Protein AF-A0A2E5L3U1-F1 (afdb_monomer)

Mean predicted aligned error: 12.24 Å

Foldseek 3Di:
DPPVVVVVLVVVLVVVLVVVVVCVVVVLVVVCPPPNPPVVVVCCLQQPPVLVVLLVVLLSLLVSLLVQLLVCLQPPVSNVVSLVSSLVSLVVLQVSLQVLLVVLQVVLVVLVVPDDDDPVCVVVNVVSSCSSNSNNVVSNVPRVVSSVVSNVVSVVSVVVSVVVNVVVVVVVVVVVD

Radius of gyration: 23.08 Å; Cα contacts (8 Å, |Δi|>4): 118; chains: 1; bounding box: 56×27×77 Å

Sequence (177 aa):
MHITSYIQTGSRTVTCLLGLLVIAIAGTAASLGFHFNKTVNLIFMTFGPAFIFLFITLVFVSLYCWQKQNELWHDKTARHPWTEAAMQCADGISTLALTFTLLGISLGIGTLADKVLTPDTVQIIVKDLTKHFSLAFLTTVVGLPTSAMLRSMVRVTEAKCVARAPRALLTNEREKK

Secondary structure (DSSP, 8-state):
--SHHHHHHHHHHHHHHHHHHHHHHHHHHHHTTTTHHHHHHHHHHHH-HHHHHHHHHHHHHHHHHHHHHHHTTT-HHHHHHHHHHHHHHHHHHHHHHHHHHHHHHHHHHHHHHTS---TTTHHHHHHHHHHHHHHHHHHHHHHHHHHHHHHHHHHHHHHHHHHHHHHHHHHHHHHT-

pLDDT: mean 76.16, std 14.39, range [44.22, 96.19]

Structure (mmCIF, N/CA/C/O backbone):
data_AF-A0A2E5L3U1-F1
#
_entry.id   AF-A0A2E5L3U1-F1
#
loop_
_atom_site.group_PDB
_atom_site.id
_atom_site.type_symbol
_atom_site.label_atom_id
_atom_site.label_alt_id
_atom_site.label_comp_id
_atom_site.label_asym_id
_atom_site.label_entity_id
_atom_site.label_seq_id
_atom_site.pdbx_PDB_ins_code
_atom_site.Cartn_x
_atom_site.Cartn_y
_atom_site.Cartn_z
_atom_site.occupancy
_atom_site.B_iso_or_equiv
_atom_site.auth_seq_id
_atom_site.auth_comp_id
_atom_site.auth_asym_id
_atom_site.auth_atom_id
_atom_site.pdbx_PDB_model_num
ATOM 1 N N . MET A 1 1 ? 11.267 3.061 -40.570 1.00 44.22 1 MET A N 1
ATOM 2 C CA . MET A 1 1 ? 10.212 2.173 -40.026 1.00 44.22 1 MET A CA 1
ATOM 3 C C . MET A 1 1 ? 10.296 2.120 -38.486 1.00 44.22 1 MET A C 1
ATOM 5 O O . MET A 1 1 ? 10.406 1.050 -37.916 1.00 44.22 1 MET A O 1
ATOM 9 N N . HIS A 1 2 ? 10.300 3.276 -37.799 1.00 44.94 2 HIS A N 1
ATOM 10 C CA . HIS A 1 2 ? 10.584 3.385 -36.346 1.00 44.94 2 HIS A CA 1
ATOM 11 C C . HIS A 1 2 ? 9.437 4.010 -35.519 1.00 44.94 2 HIS A C 1
ATOM 13 O O . HIS A 1 2 ? 9.536 4.098 -34.302 1.00 44.94 2 HIS A O 1
ATOM 19 N N . ILE A 1 3 ? 8.345 4.443 -36.165 1.00 48.31 3 ILE A N 1
ATOM 20 C CA . ILE A 1 3 ? 7.246 5.192 -35.518 1.00 48.31 3 ILE A CA 1
ATOM 21 C C . ILE A 1 3 ? 6.087 4.260 -35.112 1.00 48.31 3 ILE A C 1
ATOM 23 O O . ILE A 1 3 ? 5.398 4.504 -34.124 1.00 48.31 3 ILE A O 1
ATOM 27 N N . THR A 1 4 ? 5.908 3.134 -35.809 1.00 47.16 4 THR A N 1
ATOM 28 C CA . THR A 1 4 ? 4.825 2.173 -35.539 1.00 47.16 4 THR A CA 1
ATOM 29 C C . THR A 1 4 ? 5.058 1.328 -34.281 1.00 47.16 4 THR A C 1
ATOM 31 O O . THR A 1 4 ? 4.088 0.944 -33.632 1.00 47.16 4 THR A O 1
ATOM 34 N N . SER A 1 5 ? 6.309 1.105 -33.856 1.00 50.25 5 SER A N 1
ATOM 35 C CA . SER A 1 5 ? 6.610 0.350 -32.626 1.00 50.25 5 SER A CA 1
ATOM 36 C C . SER A 1 5 ? 6.330 1.138 -31.337 1.00 50.25 5 SER A C 1
ATOM 38 O O . SER A 1 5 ? 5.930 0.538 -30.338 1.00 50.25 5 SER A O 1
ATOM 40 N N . TYR A 1 6 ? 6.458 2.471 -31.350 1.00 46.53 6 TYR A N 1
ATOM 41 C CA . TYR A 1 6 ? 6.128 3.323 -30.196 1.00 46.53 6 TYR A CA 1
ATOM 42 C C . TYR A 1 6 ? 4.617 3.357 -29.917 1.00 46.53 6 TYR A C 1
ATOM 44 O O . TYR A 1 6 ? 4.191 3.253 -28.767 1.00 46.53 6 TYR A O 1
ATOM 52 N N . ILE A 1 7 ? 3.796 3.414 -30.972 1.00 48.56 7 ILE A N 1
ATOM 53 C CA . ILE A 1 7 ? 2.325 3.412 -30.868 1.00 48.56 7 ILE A CA 1
ATOM 54 C C . ILE A 1 7 ? 1.807 2.037 -30.408 1.00 48.56 7 ILE A C 1
ATOM 56 O O . ILE A 1 7 ? 0.893 1.948 -29.585 1.00 48.56 7 ILE A O 1
ATOM 60 N N . GLN A 1 8 ? 2.434 0.953 -30.869 1.00 49.88 8 GLN A N 1
ATOM 61 C CA . GLN A 1 8 ? 2.046 -0.414 -30.510 1.00 49.88 8 GLN A CA 1
ATOM 62 C C . GLN A 1 8 ? 2.450 -0.799 -29.073 1.00 49.88 8 GLN A C 1
ATOM 64 O O . GLN A 1 8 ? 1.800 -1.638 -28.447 1.00 49.88 8 GLN A O 1
ATOM 69 N N . THR A 1 9 ? 3.483 -0.153 -28.524 1.00 52.06 9 THR A N 1
ATOM 70 C CA . THR A 1 9 ? 3.929 -0.348 -27.136 1.00 52.06 9 THR A CA 1
ATOM 71 C C . THR A 1 9 ? 3.036 0.421 -26.155 1.00 52.06 9 THR A C 1
ATOM 73 O O . THR A 1 9 ? 2.522 -0.176 -25.212 1.00 52.06 9 THR A O 1
ATOM 76 N N . GLY A 1 10 ? 2.700 1.685 -26.451 1.00 48.03 10 GLY A N 1
ATOM 77 C CA . GLY A 1 10 ? 1.765 2.466 -25.628 1.00 48.03 10 GLY A CA 1
ATOM 78 C C . GLY A 1 10 ? 0.361 1.849 -25.537 1.00 48.03 10 GLY A C 1
ATOM 79 O O . GLY A 1 10 ? -0.246 1.837 -24.467 1.00 48.03 10 GLY A O 1
ATOM 80 N N . SER A 1 11 ? -0.130 1.246 -26.628 1.00 51.41 11 SER A N 1
ATOM 81 C CA . SER A 1 11 ? -1.404 0.512 -26.644 1.00 51.41 11 SER A CA 1
ATOM 82 C C . SER A 1 11 ? -1.399 -0.716 -25.718 1.00 51.41 11 SER A C 1
ATOM 84 O O . SER A 1 11 ? -2.390 -0.977 -25.032 1.00 51.41 11 SER A O 1
ATOM 86 N N . ARG A 1 12 ? -0.277 -1.444 -25.621 1.00 56.78 12 ARG A N 1
ATOM 87 C CA . ARG A 1 12 ? -0.140 -2.610 -24.730 1.00 56.78 12 ARG A CA 1
ATOM 88 C C . ARG A 1 12 ? -0.107 -2.220 -23.257 1.00 56.78 12 ARG A C 1
ATOM 90 O O . ARG A 1 12 ? -0.755 -2.886 -22.451 1.00 56.78 12 ARG A O 1
ATOM 97 N N . THR A 1 13 ? 0.575 -1.133 -22.911 1.00 56.72 13 THR A N 1
ATOM 98 C CA . THR A 1 13 ? 0.636 -0.638 -21.531 1.00 56.72 13 THR A CA 1
ATOM 99 C C . THR A 1 13 ? -0.727 -0.124 -21.083 1.00 56.72 13 THR A C 1
ATOM 101 O O . THR A 1 13 ? -1.171 -0.496 -20.003 1.00 56.72 13 THR A O 1
ATOM 104 N N . VAL A 1 14 ? -1.452 0.613 -21.936 1.00 57.19 14 VAL A N 1
ATOM 105 C CA . VAL A 1 14 ? -2.831 1.061 -21.653 1.00 57.19 14 VAL A CA 1
ATOM 106 C C . VAL A 1 14 ? -3.786 -0.124 -21.507 1.00 57.19 14 VAL A C 1
ATOM 108 O O . VAL A 1 14 ? -4.562 -0.159 -20.558 1.00 57.19 14 VAL A O 1
ATOM 111 N N . THR A 1 15 ? -3.698 -1.132 -22.381 1.00 68.81 15 THR A N 1
ATOM 112 C CA . THR A 1 15 ? -4.560 -2.327 -22.309 1.00 68.81 15 THR A CA 1
ATOM 113 C C . THR A 1 15 ? -4.258 -3.166 -21.069 1.00 68.81 15 THR A C 1
ATOM 115 O O . THR A 1 15 ? -5.168 -3.729 -20.470 1.00 68.81 15 THR A O 1
ATOM 118 N N . CYS A 1 16 ? -2.996 -3.228 -20.640 1.00 62.94 16 CYS A N 1
ATOM 119 C CA . CYS A 1 16 ? -2.621 -3.961 -19.438 1.00 62.94 16 CYS A CA 1
ATOM 120 C C . CYS A 1 16 ? -2.973 -3.195 -18.155 1.00 62.94 16 CYS A C 1
ATOM 122 O O . CYS A 1 16 ? -3.423 -3.816 -17.201 1.00 62.94 16 CYS A O 1
ATOM 124 N N . LEU A 1 17 ? -2.870 -1.861 -18.146 1.00 63.50 17 LEU A N 1
ATOM 125 C CA . LEU A 1 17 ? -3.362 -1.012 -17.055 1.00 63.50 17 LEU A CA 1
ATOM 126 C C . LEU A 1 17 ? -4.880 -1.116 -16.918 1.00 63.50 17 LEU A C 1
ATOM 128 O O . LEU A 1 17 ? -5.389 -1.304 -15.819 1.00 63.50 17 LEU A O 1
ATOM 132 N N . LEU A 1 18 ? -5.594 -1.028 -18.045 1.00 66.50 18 LEU A N 1
ATOM 133 C CA . LEU A 1 18 ? -7.042 -1.184 -18.100 1.00 66.50 18 LEU A CA 1
ATOM 134 C C . LEU A 1 18 ? -7.434 -2.604 -17.696 1.00 66.50 18 LEU A C 1
ATOM 136 O O . LEU A 1 18 ? -8.381 -2.778 -16.947 1.00 66.50 18 LEU A O 1
ATOM 140 N N . GLY A 1 19 ? -6.668 -3.611 -18.118 1.00 66.69 19 GLY A N 1
ATOM 141 C CA . GLY A 1 19 ? -6.845 -5.001 -17.719 1.00 66.69 19 GLY A CA 1
ATOM 142 C C . GLY A 1 19 ? -6.629 -5.213 -16.224 1.00 66.69 19 GLY A C 1
ATOM 143 O O . GLY A 1 19 ? -7.456 -5.847 -15.589 1.00 66.69 19 GLY A O 1
ATOM 144 N N . LEU A 1 20 ? -5.579 -4.645 -15.631 1.00 71.44 20 LEU A N 1
ATOM 145 C CA . LEU A 1 20 ? -5.289 -4.759 -14.199 1.00 71.44 20 LEU A CA 1
ATOM 146 C C . LEU A 1 20 ? -6.308 -3.971 -13.368 1.00 71.44 20 LEU A C 1
ATOM 148 O O . LEU A 1 20 ? -6.756 -4.462 -12.340 1.00 71.44 20 LEU A O 1
ATOM 152 N N . LEU A 1 21 ? -6.752 -2.808 -13.849 1.00 69.62 21 LEU A N 1
ATOM 153 C CA . LEU A 1 21 ? -7.857 -2.044 -13.270 1.00 69.62 21 LEU A CA 1
ATOM 154 C C . LEU A 1 21 ? -9.172 -2.834 -13.337 1.00 69.62 21 LEU A C 1
ATOM 156 O O . LEU A 1 21 ? -9.863 -2.956 -12.332 1.00 69.62 21 LEU A O 1
ATOM 160 N N . VAL A 1 22 ? -9.503 -3.411 -14.493 1.00 76.88 22 VAL A N 1
ATOM 161 C CA . VAL A 1 22 ? -10.703 -4.236 -14.691 1.00 76.88 22 VAL A CA 1
ATOM 162 C C . VAL A 1 22 ? -10.623 -5.510 -13.860 1.00 76.88 22 VAL A C 1
ATOM 164 O O . VAL A 1 22 ? -11.625 -5.884 -13.275 1.00 76.88 22 VAL A O 1
ATOM 167 N N . ILE A 1 23 ? -9.458 -6.147 -13.734 1.00 71.25 23 ILE A N 1
ATOM 168 C CA . ILE A 1 23 ? -9.242 -7.319 -12.873 1.00 71.25 23 ILE A CA 1
ATOM 169 C C . ILE A 1 23 ? -9.298 -6.926 -11.396 1.00 71.25 23 ILE A C 1
ATOM 171 O O . ILE A 1 23 ? -9.825 -7.692 -10.602 1.00 71.25 23 ILE A O 1
ATOM 175 N N . ALA A 1 24 ? -8.814 -5.748 -11.005 1.00 68.50 24 ALA A N 1
ATOM 176 C CA . ALA A 1 24 ? -8.950 -5.249 -9.641 1.00 68.50 24 ALA A CA 1
ATOM 177 C C . ALA A 1 24 ? -10.425 -4.989 -9.310 1.00 68.50 24 ALA A C 1
ATOM 179 O O . ALA A 1 24 ? -10.917 -5.480 -8.299 1.00 68.50 24 ALA A O 1
ATOM 180 N N . ILE A 1 25 ? -11.157 -4.313 -10.201 1.00 67.88 25 ILE A N 1
ATOM 181 C CA . ILE A 1 25 ? -12.596 -4.056 -10.060 1.00 67.88 25 ILE A CA 1
ATOM 182 C C . ILE A 1 25 ? -13.381 -5.374 -10.079 1.00 67.88 25 ILE A C 1
ATOM 184 O O . ILE A 1 25 ? -14.205 -5.614 -9.200 1.00 67.88 25 ILE A O 1
ATOM 188 N N . ALA A 1 26 ? -13.096 -6.272 -11.018 1.00 66.69 26 ALA A N 1
ATOM 189 C CA . ALA A 1 26 ? -13.730 -7.581 -11.115 1.00 66.69 26 ALA A CA 1
ATOM 190 C C . ALA A 1 26 ? -13.363 -8.477 -9.930 1.00 66.69 26 ALA A C 1
ATOM 192 O O . ALA A 1 26 ? -14.214 -9.206 -9.450 1.00 66.69 26 ALA A O 1
ATOM 193 N N . GLY A 1 27 ? -12.141 -8.396 -9.406 1.00 62.12 27 GLY A N 1
ATOM 194 C CA . GLY A 1 27 ? -11.691 -9.106 -8.211 1.00 62.12 27 GLY A CA 1
ATOM 195 C C . GLY A 1 27 ? -12.392 -8.600 -6.955 1.00 62.12 27 GLY A C 1
ATOM 196 O O . GLY A 1 27 ? -12.846 -9.407 -6.141 1.00 62.12 27 GLY A O 1
ATOM 197 N N . THR A 1 28 ? -12.578 -7.281 -6.833 1.00 56.00 28 THR A N 1
ATOM 198 C CA . THR A 1 28 ? -13.437 -6.700 -5.793 1.00 56.00 28 THR A CA 1
ATOM 199 C C . THR A 1 28 ? -14.903 -7.091 -5.980 1.00 56.00 28 THR A C 1
ATOM 201 O O . THR A 1 28 ? -15.569 -7.398 -5.002 1.00 56.00 28 THR A O 1
ATOM 204 N N . ALA A 1 29 ? -15.411 -7.176 -7.210 1.00 61.84 29 ALA A N 1
ATOM 205 C CA . ALA A 1 29 ? -16.789 -7.588 -7.475 1.00 61.84 29 ALA A CA 1
ATOM 206 C C . ALA A 1 29 ? -17.014 -9.095 -7.227 1.00 61.84 29 ALA A C 1
ATOM 208 O O . ALA A 1 29 ? -18.033 -9.483 -6.663 1.00 61.84 29 ALA A O 1
ATOM 209 N N . ALA A 1 30 ? -16.047 -9.943 -7.591 1.00 56.12 30 ALA A N 1
ATOM 210 C CA . ALA A 1 30 ? -16.114 -11.400 -7.495 1.00 56.12 30 ALA A CA 1
ATOM 211 C C . ALA A 1 30 ? -15.896 -11.901 -6.063 1.00 56.12 30 ALA A C 1
ATOM 213 O O . ALA A 1 30 ? -16.602 -12.803 -5.617 1.00 56.12 30 ALA A O 1
ATOM 214 N N . SER A 1 31 ? -14.984 -11.279 -5.304 1.00 52.91 31 SER A N 1
ATOM 215 C CA . SER A 1 31 ? -14.779 -11.612 -3.883 1.00 52.91 31 SER A CA 1
ATOM 216 C C . SER A 1 31 ? -15.992 -11.240 -3.020 1.00 52.91 31 SER A C 1
ATOM 218 O O . SER A 1 31 ? -16.179 -11.783 -1.934 1.00 52.91 31 SER A O 1
ATOM 220 N N . LEU A 1 32 ? -16.839 -10.328 -3.505 1.00 55.94 32 LEU A N 1
ATOM 221 C CA . LEU A 1 32 ? -18.027 -9.843 -2.809 1.00 55.94 32 LEU A CA 1
ATOM 222 C C . LEU A 1 32 ? -19.340 -10.510 -3.287 1.00 55.94 32 LEU A C 1
ATOM 224 O O . LEU A 1 32 ? -20.427 -10.098 -2.880 1.00 55.94 32 LEU A O 1
ATOM 228 N N . GLY A 1 33 ? -19.261 -11.560 -4.109 1.00 54.34 33 GLY A N 1
ATOM 229 C CA . GLY A 1 33 ? -20.409 -12.162 -4.798 1.00 54.34 33 GLY A CA 1
ATOM 230 C C . GLY A 1 33 ? -21.419 -12.947 -3.952 1.00 54.34 33 GLY A C 1
ATOM 231 O O . GLY A 1 33 ? -22.431 -13.356 -4.508 1.00 54.34 33 GLY A O 1
ATOM 232 N N . PHE A 1 34 ? -21.214 -13.155 -2.641 1.00 50.56 34 PHE A N 1
ATOM 233 C CA . PHE A 1 34 ? -22.162 -13.969 -1.853 1.00 50.56 34 PHE A CA 1
ATOM 234 C C . PHE A 1 34 ? -22.731 -13.341 -0.573 1.00 50.56 34 PHE A C 1
ATOM 236 O O . PHE A 1 34 ? -23.821 -13.729 -0.184 1.00 50.56 34 PHE A O 1
ATOM 243 N N . HIS A 1 35 ? -22.125 -12.317 0.038 1.00 53.91 35 HIS A N 1
ATOM 244 C CA . HIS A 1 35 ? -22.696 -11.608 1.207 1.00 53.91 35 HIS A CA 1
ATOM 245 C C . HIS A 1 35 ? -22.215 -10.131 1.251 1.00 53.91 35 HIS A C 1
ATOM 247 O O . HIS A 1 35 ? -21.790 -9.628 2.295 1.00 53.91 35 HIS A O 1
ATOM 253 N N . PHE A 1 36 ? -22.266 -9.437 0.099 1.00 52.25 36 PHE A N 1
ATOM 254 C CA . PHE A 1 36 ? -21.682 -8.102 -0.166 1.00 52.25 36 PHE A CA 1
ATOM 255 C C . PHE A 1 36 ? -21.882 -7.104 0.982 1.00 52.25 36 PHE A C 1
ATOM 257 O O . PHE A 1 36 ? -20.938 -6.463 1.425 1.00 52.25 36 PHE A O 1
ATOM 264 N N . ASN A 1 37 ? -23.093 -6.998 1.531 1.00 54.94 37 ASN A N 1
ATOM 265 C CA . ASN A 1 37 ? -23.401 -5.901 2.445 1.00 54.94 37 ASN A CA 1
ATOM 266 C C . ASN A 1 37 ? -22.890 -6.109 3.884 1.00 54.94 37 ASN A C 1
ATOM 268 O O . ASN A 1 37 ? -22.669 -5.135 4.592 1.00 54.94 37 ASN A O 1
ATOM 272 N N . LYS A 1 38 ? -22.677 -7.352 4.345 1.00 55.62 38 LYS A N 1
ATOM 273 C CA . LYS A 1 38 ? -22.240 -7.609 5.736 1.00 55.62 38 LYS A CA 1
ATOM 274 C C . LYS A 1 38 ? -20.723 -7.520 5.897 1.00 55.62 38 LYS A C 1
ATOM 276 O O . LYS A 1 38 ? -20.250 -6.873 6.826 1.00 55.62 38 LYS A O 1
ATOM 281 N N . THR A 1 39 ? -19.965 -8.128 4.990 1.00 60.56 39 THR A N 1
ATOM 282 C CA . THR A 1 39 ? -18.495 -8.177 5.083 1.00 60.56 39 THR A CA 1
ATOM 283 C C . THR A 1 39 ? -17.859 -6.840 4.715 1.00 60.56 39 THR A C 1
ATOM 285 O O . THR A 1 39 ? -16.926 -6.393 5.373 1.00 60.56 39 THR A O 1
ATOM 288 N N . VAL A 1 40 ? -18.396 -6.161 3.701 1.00 58.00 40 VAL A N 1
ATOM 289 C CA . VAL A 1 40 ? -17.899 -4.851 3.259 1.00 58.00 40 VAL A CA 1
ATOM 290 C C . VAL A 1 40 ? -18.194 -3.779 4.298 1.00 58.00 40 VAL A C 1
ATOM 292 O O . VAL A 1 40 ? -17.321 -2.974 4.606 1.00 58.00 40 VAL A O 1
ATOM 295 N N . ASN A 1 41 ? -19.384 -3.812 4.901 1.00 60.91 41 ASN A 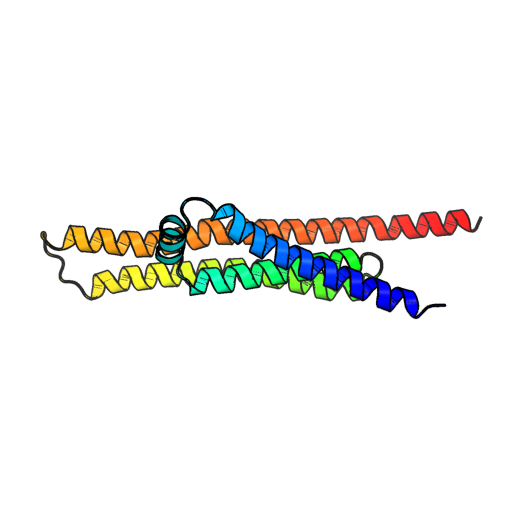N 1
ATOM 296 C CA . ASN A 1 41 ? -19.723 -2.915 6.000 1.00 60.91 41 ASN A CA 1
ATOM 297 C C . ASN A 1 41 ? -18.800 -3.153 7.205 1.00 60.91 41 ASN A C 1
ATOM 299 O O . ASN A 1 41 ? -18.253 -2.193 7.730 1.00 60.91 41 ASN A O 1
ATOM 303 N N . LEU A 1 42 ? -18.504 -4.412 7.554 1.00 57.62 42 LEU A N 1
ATOM 304 C CA . LEU A 1 42 ? -17.530 -4.732 8.602 1.00 57.62 42 LEU A CA 1
ATOM 305 C C . LEU A 1 42 ? -16.134 -4.163 8.289 1.00 57.62 42 LEU A C 1
ATOM 307 O O . LEU A 1 42 ? -15.542 -3.510 9.137 1.00 57.62 42 LEU A O 1
ATOM 311 N N . ILE A 1 43 ? -15.627 -4.335 7.064 1.00 61.84 43 ILE A N 1
ATOM 312 C CA . ILE A 1 43 ? -14.316 -3.807 6.649 1.00 61.84 43 ILE A CA 1
ATOM 313 C C . ILE A 1 43 ? -14.297 -2.273 6.679 1.00 61.84 43 ILE A C 1
ATOM 315 O O . ILE A 1 43 ? -13.366 -1.686 7.229 1.00 61.84 43 ILE A O 1
ATOM 319 N N . PHE A 1 44 ? -15.322 -1.606 6.145 1.00 62.44 44 PHE A N 1
ATOM 320 C CA . PHE A 1 44 ? -15.413 -0.143 6.182 1.00 62.44 44 PHE A CA 1
ATOM 321 C C . PHE A 1 44 ? -15.558 0.398 7.606 1.00 62.44 44 PHE A C 1
ATOM 323 O O . PHE A 1 44 ? -14.961 1.425 7.929 1.00 62.44 44 PHE A O 1
ATOM 330 N N . MET A 1 45 ? -16.294 -0.310 8.461 1.00 60.84 45 MET A N 1
ATOM 331 C CA . MET A 1 45 ? -16.484 0.031 9.867 1.00 60.84 45 MET A CA 1
ATOM 332 C C . MET A 1 45 ? -15.216 -0.224 10.700 1.00 60.84 45 MET A C 1
ATOM 334 O O . MET A 1 45 ? -15.000 0.467 11.692 1.00 60.84 45 MET A O 1
ATOM 338 N N . THR A 1 46 ? -14.362 -1.172 10.296 1.00 66.12 46 THR A N 1
ATOM 339 C CA . THR A 1 46 ? -13.136 -1.547 11.022 1.00 66.12 46 THR A CA 1
ATOM 340 C C . THR A 1 46 ? -11.862 -0.866 10.521 1.00 66.12 46 THR A C 1
ATOM 342 O O . THR A 1 46 ? -10.979 -0.635 11.332 1.00 66.12 46 THR A O 1
ATOM 345 N N . PHE A 1 47 ? -11.721 -0.533 9.237 1.00 66.88 47 PHE A N 1
ATOM 346 C CA . PHE A 1 47 ? -10.514 0.130 8.704 1.00 66.88 47 PHE A CA 1
ATOM 347 C C . PHE A 1 47 ? -10.697 1.633 8.475 1.00 66.88 47 PHE A C 1
ATOM 349 O O . PHE A 1 47 ? -9.723 2.381 8.442 1.00 66.88 47 PHE A O 1
ATOM 356 N N . GLY A 1 48 ? -11.940 2.088 8.325 1.00 77.31 48 GLY A N 1
ATOM 357 C CA . GLY A 1 48 ? -12.257 3.451 7.927 1.00 77.31 48 GLY A CA 1
ATOM 358 C C . GLY A 1 48 ? -12.152 3.649 6.404 1.00 77.31 48 GLY A C 1
ATOM 359 O O . GLY A 1 48 ? -11.183 3.216 5.772 1.00 77.31 48 GLY A O 1
ATOM 360 N N . PRO A 1 49 ? -13.125 4.334 5.776 1.00 76.19 49 PRO A N 1
ATOM 361 C CA . PRO A 1 49 ? -13.174 4.488 4.320 1.00 76.19 49 PRO A CA 1
ATOM 362 C C . PRO A 1 49 ? -11.978 5.267 3.753 1.00 76.19 49 PRO A C 1
ATOM 364 O O . PRO A 1 49 ? -11.489 4.939 2.673 1.00 76.19 49 PRO A O 1
ATOM 367 N N . ALA A 1 50 ? -11.462 6.251 4.497 1.00 81.75 50 ALA A N 1
ATOM 368 C CA . ALA A 1 50 ? -10.309 7.049 4.083 1.00 81.75 50 ALA A CA 1
ATOM 369 C C . ALA A 1 50 ? -9.020 6.215 3.978 1.00 81.75 50 ALA A C 1
ATOM 371 O O . ALA A 1 50 ? -8.280 6.358 3.004 1.00 81.75 50 ALA A O 1
ATOM 372 N N . PHE A 1 51 ? -8.776 5.314 4.940 1.00 84.88 51 PHE A N 1
ATOM 373 C CA . PHE A 1 51 ? -7.616 4.421 4.908 1.00 84.88 51 PHE A CA 1
ATOM 374 C C . PHE A 1 51 ? -7.664 3.519 3.679 1.00 84.88 51 PHE A C 1
ATOM 376 O O . PHE A 1 51 ? -6.693 3.451 2.935 1.00 84.88 51 PHE A O 1
ATOM 383 N N . ILE A 1 52 ? -8.808 2.871 3.437 1.00 84.56 52 ILE A N 1
ATOM 384 C CA . ILE A 1 52 ? -8.990 1.943 2.315 1.00 84.56 52 ILE A CA 1
ATOM 385 C C . ILE A 1 52 ? -8.747 2.654 0.981 1.00 84.56 52 ILE A C 1
ATOM 387 O O . ILE A 1 52 ? -8.007 2.147 0.140 1.00 84.56 52 ILE A O 1
ATOM 391 N N . PHE A 1 53 ? -9.329 3.842 0.796 1.00 81.88 53 PHE A N 1
ATOM 392 C CA . PHE A 1 53 ? -9.183 4.607 -0.441 1.00 81.88 53 PHE A CA 1
ATOM 393 C C . PHE A 1 53 ? -7.724 5.000 -0.717 1.00 81.88 53 PHE A C 1
ATOM 395 O O . PHE A 1 53 ? -7.211 4.768 -1.816 1.00 81.88 53 PHE A O 1
ATOM 402 N N . LEU A 1 54 ? -7.034 5.551 0.286 1.00 86.00 54 LEU A N 1
ATOM 403 C CA . LEU A 1 54 ? -5.624 5.925 0.160 1.00 86.00 54 LEU A CA 1
ATOM 404 C C . LEU A 1 54 ? -4.735 4.695 -0.039 1.00 86.00 54 LEU A C 1
ATOM 406 O O . LEU A 1 54 ? -3.870 4.700 -0.911 1.00 86.00 54 LEU A O 1
ATOM 410 N N . PHE A 1 55 ? -4.981 3.622 0.711 1.00 89.00 55 PHE A N 1
ATOM 411 C CA . PHE A 1 55 ? -4.221 2.380 0.624 1.00 89.00 55 PHE A CA 1
ATOM 412 C C . PHE A 1 55 ? -4.317 1.755 -0.772 1.00 89.00 55 PHE A C 1
ATOM 414 O O . PHE A 1 55 ? -3.288 1.471 -1.381 1.00 89.00 55 PHE A O 1
ATOM 421 N N . ILE A 1 56 ? -5.530 1.606 -1.318 1.00 85.12 56 ILE A N 1
ATOM 422 C CA . ILE A 1 56 ? -5.744 1.070 -2.672 1.00 85.12 56 ILE A CA 1
ATOM 423 C C . ILE A 1 56 ? -5.057 1.953 -3.713 1.00 85.12 56 ILE A C 1
ATOM 425 O O . ILE A 1 56 ? -4.376 1.434 -4.595 1.00 85.12 56 ILE A O 1
ATOM 429 N N . THR A 1 57 ? -5.195 3.275 -3.595 1.00 84.56 57 THR A N 1
ATOM 430 C CA . THR A 1 57 ? -4.565 4.222 -4.522 1.00 84.56 57 THR A CA 1
ATOM 431 C C . THR A 1 57 ? -3.044 4.066 -4.515 1.00 84.56 57 THR A C 1
ATOM 433 O O . THR A 1 57 ? -2.437 3.935 -5.575 1.00 84.56 57 THR A O 1
ATOM 436 N N . LEU A 1 58 ? -2.416 4.006 -3.337 1.00 89.25 58 LEU A N 1
ATOM 437 C CA . LEU A 1 58 ? -0.965 3.842 -3.223 1.00 89.25 58 LEU A CA 1
ATOM 438 C C . LEU A 1 58 ? -0.485 2.485 -3.750 1.00 89.25 58 LEU A C 1
ATOM 440 O O . LEU A 1 58 ? 0.524 2.428 -4.455 1.00 89.25 58 LEU A O 1
ATOM 444 N N . VAL A 1 59 ? -1.205 1.401 -3.443 1.00 88.62 59 VAL A N 1
ATOM 445 C CA . VAL A 1 59 ? -0.903 0.066 -3.981 1.00 88.62 59 VAL A CA 1
ATOM 446 C C . VAL A 1 59 ? -0.988 0.085 -5.505 1.00 88.62 59 VAL A C 1
ATOM 448 O O . VAL A 1 59 ? -0.072 -0.386 -6.177 1.00 88.62 59 VAL A O 1
ATOM 451 N N . PHE A 1 60 ? -2.041 0.681 -6.065 1.00 84.06 60 PHE A N 1
ATOM 452 C CA . PHE A 1 60 ? -2.240 0.759 -7.508 1.00 84.06 60 PHE A CA 1
ATOM 453 C C . PHE A 1 60 ? -1.136 1.563 -8.202 1.00 84.06 60 PHE A C 1
ATOM 455 O O . PHE A 1 60 ? -0.575 1.106 -9.196 1.00 84.06 60 PHE A O 1
ATOM 462 N N . VAL A 1 61 ? -0.760 2.725 -7.656 1.00 85.00 61 VAL A N 1
ATOM 463 C CA . VAL A 1 61 ? 0.337 3.539 -8.204 1.00 85.00 61 VAL A CA 1
ATOM 464 C C . VAL A 1 61 ? 1.677 2.801 -8.100 1.00 85.00 61 VAL A C 1
ATOM 466 O O . VAL A 1 61 ? 2.451 2.819 -9.058 1.00 85.00 61 VAL A O 1
ATOM 469 N N . SER A 1 62 ? 1.942 2.097 -6.993 1.00 88.50 62 SER A N 1
ATOM 470 C CA . SER A 1 62 ? 3.161 1.290 -6.826 1.00 88.50 62 SER A CA 1
ATOM 471 C C . SER A 1 62 ? 3.247 0.167 -7.869 1.00 88.50 62 SER A C 1
ATOM 473 O O . SER A 1 62 ? 4.276 0.014 -8.530 1.00 88.50 62 SER A O 1
ATOM 475 N N . LEU A 1 63 ? 2.147 -0.562 -8.095 1.00 84.69 63 LEU A N 1
ATOM 476 C CA . LEU A 1 63 ? 2.053 -1.606 -9.123 1.00 84.69 63 LEU A CA 1
ATOM 477 C C . LEU A 1 63 ? 2.140 -1.047 -10.550 1.00 84.69 63 LEU A C 1
ATOM 479 O O . LEU A 1 63 ? 2.732 -1.668 -11.431 1.00 84.69 63 LEU A O 1
ATOM 483 N N . TYR A 1 64 ? 1.597 0.143 -10.793 1.00 81.94 64 TYR A N 1
ATOM 484 C CA . TYR A 1 64 ? 1.741 0.804 -12.084 1.00 81.94 64 TYR A CA 1
ATOM 485 C C . TYR A 1 64 ? 3.204 1.172 -12.372 1.00 81.94 64 TYR A C 1
ATOM 487 O O . TYR A 1 64 ? 3.728 0.870 -13.448 1.00 81.94 64 TYR A O 1
ATOM 495 N N . CYS A 1 65 ? 3.891 1.769 -11.394 1.00 83.25 65 CYS A N 1
ATOM 496 C CA . CYS A 1 65 ? 5.298 2.143 -11.525 1.00 83.25 65 CYS A CA 1
ATOM 497 C C . CYS A 1 65 ? 6.195 0.912 -11.708 1.00 83.25 65 CYS A C 1
ATOM 499 O O . CYS A 1 65 ? 7.062 0.907 -12.581 1.00 83.25 65 CYS A O 1
ATOM 501 N N . TRP A 1 66 ? 5.921 -0.163 -10.966 1.00 84.25 66 TRP A N 1
ATOM 502 C CA . TRP A 1 66 ? 6.534 -1.472 -11.179 1.00 84.25 66 TRP A CA 1
ATOM 503 C C . TRP A 1 66 ? 6.418 -1.952 -12.623 1.00 84.25 66 TRP A C 1
ATOM 505 O O . TRP A 1 66 ? 7.372 -2.440 -13.231 1.00 84.25 66 TRP A O 1
ATOM 515 N N . GLN A 1 67 ? 5.210 -1.892 -13.175 1.00 82.31 67 GLN A N 1
ATOM 516 C CA . GLN A 1 67 ? 4.964 -2.465 -14.486 1.00 82.31 67 GLN A CA 1
ATOM 517 C C . GLN A 1 67 ? 5.721 -1.692 -15.561 1.00 82.31 67 GLN A C 1
ATOM 519 O O . GLN A 1 67 ? 6.335 -2.293 -16.446 1.00 82.31 67 GLN A O 1
ATOM 524 N N . LYS A 1 68 ? 5.775 -0.368 -15.409 1.00 79.62 68 LYS A N 1
ATOM 525 C CA . LYS A 1 68 ? 6.578 0.503 -16.260 1.00 79.62 68 LYS A CA 1
ATOM 526 C C . LYS A 1 68 ? 8.085 0.266 -16.105 1.00 79.62 68 LYS A C 1
ATOM 528 O O . LYS A 1 68 ? 8.806 0.282 -17.101 1.00 79.62 68 LYS A O 1
ATOM 533 N N . GLN A 1 69 ? 8.558 -0.042 -14.896 1.00 82.00 69 GLN A N 1
ATOM 534 C CA . GLN A 1 69 ? 9.942 -0.464 -14.646 1.00 82.00 69 GLN A CA 1
ATOM 535 C C . GLN A 1 69 ? 10.303 -1.737 -15.435 1.00 82.00 69 GLN A C 1
ATOM 537 O O . GLN A 1 69 ? 11.403 -1.832 -15.981 1.00 82.00 69 GLN A O 1
ATOM 542 N N . ASN A 1 70 ? 9.386 -2.705 -15.516 1.00 77.88 70 ASN A N 1
ATOM 543 C CA . ASN A 1 70 ? 9.601 -3.957 -16.247 1.00 77.88 70 ASN A CA 1
ATOM 544 C C . ASN A 1 70 ? 9.571 -3.772 -17.778 1.00 77.88 70 ASN A C 1
ATOM 546 O O . ASN A 1 70 ? 10.270 -4.478 -18.502 1.00 77.88 70 ASN A O 1
ATOM 550 N N . GLU A 1 71 ? 8.791 -2.816 -18.281 1.00 78.25 71 GLU A N 1
ATOM 551 C CA . GLU A 1 71 ? 8.750 -2.467 -19.707 1.00 78.25 71 GLU A CA 1
ATOM 552 C C . GLU A 1 71 ? 10.065 -1.821 -20.171 1.00 78.25 71 GLU A C 1
ATOM 554 O O . GLU A 1 71 ? 10.617 -2.176 -21.212 1.00 78.25 71 GLU A O 1
ATOM 559 N N . LEU A 1 72 ? 10.627 -0.940 -19.341 1.00 80.06 72 LEU A N 1
ATOM 560 C CA . LEU A 1 72 ? 11.860 -0.194 -19.606 1.00 80.06 72 LEU A CA 1
ATOM 561 C C . LEU A 1 72 ? 13.128 -0.981 -19.224 1.00 80.06 72 LEU A C 1
ATOM 563 O O . LEU A 1 72 ? 14.156 -0.401 -18.877 1.00 80.06 72 LEU A O 1
ATOM 567 N N . TRP A 1 73 ? 13.091 -2.316 -19.281 1.00 72.12 73 TRP A N 1
ATOM 568 C CA . TRP A 1 73 ? 14.215 -3.156 -18.847 1.00 72.12 73 TRP A CA 1
ATOM 569 C C . TRP A 1 73 ? 15.515 -2.890 -19.625 1.00 72.12 73 TRP A C 1
ATOM 571 O O . TRP A 1 73 ? 16.600 -3.039 -19.059 1.00 72.12 73 TRP A O 1
ATOM 581 N N . HIS A 1 74 ? 15.405 -2.471 -20.890 1.00 71.19 74 HIS A N 1
ATOM 582 C CA . HIS A 1 74 ? 16.536 -2.155 -21.765 1.00 71.19 74 HIS A CA 1
ATOM 583 C C . HIS A 1 74 ? 17.226 -0.821 -21.442 1.00 71.19 74 HIS A C 1
ATOM 585 O O . HIS A 1 74 ? 18.430 -0.709 -21.664 1.00 71.19 74 HIS A O 1
ATOM 591 N N . ASP A 1 75 ? 16.501 0.171 -20.917 1.00 77.56 75 ASP A N 1
ATOM 592 C CA . ASP A 1 75 ? 17.023 1.521 -20.684 1.00 77.56 75 ASP A CA 1
ATOM 593 C C . ASP A 1 75 ? 17.075 1.831 -19.184 1.00 77.56 75 ASP A C 1
ATOM 595 O O . ASP A 1 75 ? 16.069 2.107 -18.526 1.00 77.56 75 ASP A O 1
ATOM 599 N N . LYS A 1 76 ? 18.293 1.789 -18.632 1.00 76.81 76 LYS A N 1
ATOM 600 C CA . LYS A 1 76 ? 18.551 2.071 -17.216 1.00 76.81 76 LYS A CA 1
ATOM 601 C C . LYS A 1 76 ? 18.130 3.494 -16.830 1.00 76.81 76 LYS A C 1
ATOM 603 O O . LYS A 1 76 ? 17.618 3.687 -15.729 1.00 76.81 76 LYS A O 1
ATOM 608 N N . THR A 1 77 ? 18.339 4.467 -17.713 1.00 79.88 77 THR A N 1
ATOM 609 C CA . THR A 1 77 ? 18.090 5.887 -17.438 1.00 79.88 77 THR A CA 1
ATOM 610 C C . THR A 1 77 ? 16.594 6.166 -17.401 1.00 79.88 77 THR A C 1
ATOM 612 O O . THR A 1 77 ? 16.112 6.844 -16.496 1.00 79.88 77 THR A O 1
ATOM 615 N N . ALA A 1 78 ? 15.841 5.571 -18.330 1.00 81.25 78 ALA A N 1
ATOM 616 C CA . ALA A 1 78 ? 14.388 5.690 -18.353 1.00 81.25 78 ALA A CA 1
ATOM 617 C C . ALA A 1 78 ? 13.709 4.918 -17.210 1.00 81.25 78 ALA A C 1
ATOM 619 O O . ALA A 1 78 ? 12.651 5.340 -16.749 1.00 81.25 78 ALA A O 1
ATOM 620 N N . ARG A 1 79 ? 14.301 3.810 -16.737 1.00 84.31 79 ARG A N 1
ATOM 621 C CA . ARG A 1 79 ? 13.754 2.965 -15.661 1.00 84.31 79 ARG A CA 1
ATOM 622 C C . ARG A 1 79 ? 13.880 3.580 -14.267 1.00 84.31 79 ARG A C 1
ATOM 62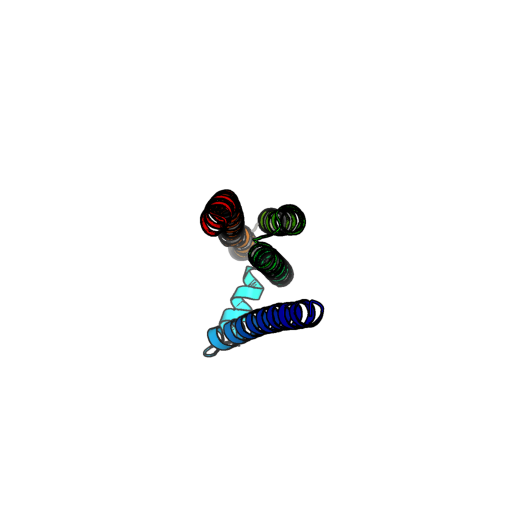4 O O . ARG A 1 79 ? 12.929 3.500 -13.496 1.00 84.31 79 ARG A O 1
ATOM 631 N N . HIS A 1 80 ? 15.028 4.184 -13.956 1.00 87.38 80 HIS A N 1
ATOM 632 C CA . HIS A 1 80 ? 15.354 4.709 -12.624 1.00 87.38 80 HIS A CA 1
ATOM 633 C C . HIS A 1 80 ? 14.226 5.523 -11.951 1.00 87.38 80 HIS A C 1
ATOM 635 O O . HIS A 1 80 ? 13.882 5.209 -10.812 1.00 87.38 80 HIS A O 1
ATOM 641 N N . PRO A 1 81 ? 13.586 6.515 -12.610 1.00 88.94 81 PRO A N 1
ATOM 642 C CA . PRO A 1 81 ? 12.507 7.278 -11.976 1.00 88.94 81 PRO A CA 1
ATOM 643 C C . PRO A 1 81 ? 11.278 6.429 -11.614 1.00 88.94 81 PRO A C 1
ATOM 645 O O . PRO A 1 81 ? 10.607 6.730 -10.632 1.00 88.94 81 PRO A O 1
ATOM 648 N N . TRP A 1 82 ? 10.981 5.359 -12.360 1.00 87.12 82 TRP A N 1
ATOM 649 C CA . TRP A 1 82 ? 9.851 4.467 -12.061 1.00 87.12 82 TRP A CA 1
ATOM 650 C C . TRP A 1 82 ? 10.133 3.566 -10.866 1.00 87.12 82 TRP A C 1
ATOM 652 O O . TRP A 1 82 ? 9.231 3.320 -10.068 1.00 87.12 82 TRP A O 1
ATOM 662 N N . THR A 1 83 ? 11.378 3.114 -10.713 1.00 90.25 83 THR A N 1
ATOM 663 C CA . THR A 1 83 ? 11.810 2.350 -9.538 1.00 90.25 83 THR A CA 1
ATOM 664 C C . THR A 1 83 ? 11.704 3.198 -8.275 1.00 90.25 83 THR A C 1
ATOM 666 O O . THR A 1 83 ? 11.112 2.751 -7.293 1.00 90.25 83 THR A O 1
ATOM 669 N N . GLU A 1 84 ? 12.201 4.437 -8.316 1.00 94.06 84 GLU A N 1
ATOM 670 C CA . GLU A 1 84 ? 12.108 5.369 -7.186 1.00 94.06 84 GLU A CA 1
ATOM 671 C C . GLU A 1 84 ? 10.652 5.725 -6.862 1.00 94.06 84 GLU A C 1
ATOM 673 O O . GLU A 1 84 ? 10.253 5.682 -5.701 1.00 94.06 84 GLU A O 1
ATOM 678 N N . ALA A 1 85 ? 9.811 5.968 -7.873 1.00 91.88 85 ALA A N 1
ATOM 679 C CA . ALA A 1 85 ? 8.386 6.222 -7.660 1.00 91.88 85 ALA A CA 1
ATOM 680 C C . ALA A 1 85 ? 7.659 5.013 -7.039 1.00 91.88 85 ALA A C 1
ATOM 682 O O . ALA A 1 85 ? 6.862 5.176 -6.110 1.00 91.88 85 ALA A O 1
ATOM 683 N N . ALA A 1 86 ? 7.947 3.791 -7.506 1.00 90.69 86 ALA A N 1
ATOM 684 C CA . ALA A 1 86 ? 7.372 2.565 -6.950 1.00 90.69 86 ALA A CA 1
ATOM 685 C C . ALA A 1 86 ? 7.793 2.353 -5.487 1.00 90.69 86 ALA A C 1
ATOM 687 O O . ALA A 1 86 ? 6.951 2.013 -4.649 1.00 90.69 86 ALA A O 1
ATOM 688 N N . MET A 1 87 ? 9.076 2.593 -5.189 1.00 94.50 87 MET A N 1
ATOM 689 C CA . MET A 1 87 ? 9.648 2.557 -3.842 1.00 94.50 87 MET A CA 1
ATOM 690 C C . MET A 1 87 ? 8.995 3.590 -2.923 1.00 94.50 87 MET A C 1
ATOM 692 O O . MET A 1 87 ? 8.522 3.227 -1.848 1.00 94.50 87 MET A O 1
ATOM 696 N N . GLN A 1 88 ? 8.883 4.841 -3.372 1.00 96.19 88 GLN A N 1
ATOM 697 C CA . GLN A 1 88 ? 8.276 5.926 -2.605 1.00 96.19 88 GLN A CA 1
ATOM 698 C C . GLN A 1 88 ? 6.796 5.659 -2.304 1.00 96.19 88 GLN A C 1
ATOM 700 O O . GLN A 1 88 ? 6.337 5.925 -1.195 1.00 96.19 88 GLN A O 1
ATOM 705 N N . CYS A 1 89 ? 6.047 5.076 -3.245 1.00 93.25 89 CYS A N 1
ATOM 706 C CA . CYS A 1 89 ? 4.668 4.652 -2.987 1.00 93.25 89 CYS A CA 1
ATOM 707 C C . CYS A 1 89 ? 4.606 3.539 -1.937 1.00 93.25 89 CYS A C 1
ATOM 709 O O . CYS A 1 89 ? 3.746 3.565 -1.058 1.00 93.25 89 CYS A O 1
ATOM 711 N N . ALA A 1 90 ? 5.526 2.576 -1.997 1.00 93.56 90 ALA A N 1
ATOM 712 C CA . ALA A 1 90 ? 5.567 1.485 -1.037 1.00 93.56 90 ALA A CA 1
ATOM 713 C C . ALA A 1 90 ? 5.970 1.961 0.371 1.00 93.56 90 ALA A C 1
ATOM 715 O O . ALA A 1 90 ? 5.384 1.509 1.355 1.00 93.56 90 ALA A O 1
ATOM 716 N N . ASP A 1 91 ? 6.897 2.913 0.492 1.00 95.88 91 ASP A N 1
ATOM 717 C CA . ASP A 1 91 ? 7.179 3.584 1.766 1.00 95.88 91 ASP A CA 1
ATOM 718 C C . ASP A 1 91 ? 5.978 4.433 2.223 1.00 95.88 91 ASP A C 1
ATOM 720 O O . ASP A 1 91 ? 5.611 4.397 3.397 1.00 95.88 91 ASP A O 1
ATOM 724 N N . GLY A 1 92 ? 5.268 5.081 1.296 1.00 95.00 92 GLY A N 1
ATOM 725 C CA . GLY A 1 92 ? 4.015 5.788 1.569 1.00 95.00 92 GLY A CA 1
ATOM 726 C C . GLY A 1 92 ? 2.939 4.906 2.211 1.00 95.00 92 GLY A C 1
ATOM 727 O O . GLY A 1 92 ? 2.235 5.366 3.107 1.00 95.00 92 GLY A O 1
ATOM 728 N N . ILE A 1 93 ? 2.844 3.624 1.832 1.00 95.31 93 ILE A N 1
ATOM 729 C CA . ILE A 1 93 ? 1.917 2.663 2.459 1.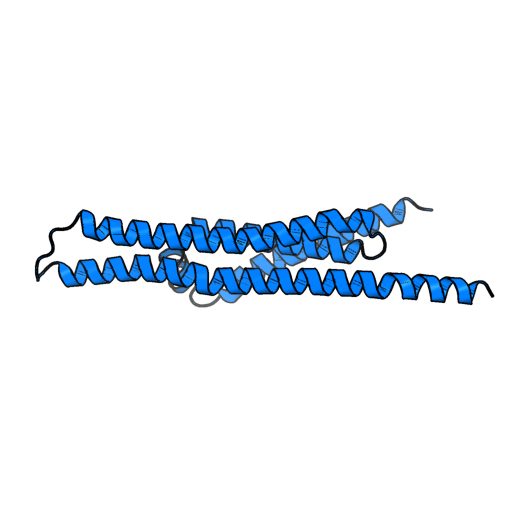00 95.31 93 ILE A CA 1
ATOM 730 C C . ILE A 1 93 ? 2.277 2.445 3.931 1.00 95.31 93 ILE A C 1
ATOM 732 O O . ILE A 1 93 ? 1.387 2.375 4.780 1.00 95.31 93 ILE A O 1
ATOM 736 N N . SER A 1 94 ? 3.572 2.361 4.250 1.00 95.50 94 SER A N 1
ATOM 737 C CA . SER A 1 94 ? 4.020 2.206 5.638 1.00 95.50 94 SER A CA 1
ATOM 738 C C . SER A 1 94 ? 3.713 3.448 6.475 1.00 95.50 94 SER A C 1
ATOM 740 O O . SER A 1 94 ? 3.196 3.325 7.585 1.00 95.50 94 SER A O 1
ATOM 742 N N . THR A 1 95 ? 3.927 4.639 5.911 1.00 95.81 95 THR A N 1
ATOM 743 C CA . THR A 1 95 ? 3.576 5.911 6.549 1.00 95.81 95 THR A CA 1
ATOM 744 C C . THR A 1 95 ? 2.073 6.012 6.774 1.00 95.81 95 THR A C 1
ATOM 746 O O . THR A 1 95 ? 1.650 6.309 7.885 1.00 95.81 95 THR A O 1
ATOM 749 N N . LEU A 1 96 ? 1.258 5.688 5.766 1.00 94.19 96 LEU A N 1
ATOM 750 C CA . LEU A 1 96 ? -0.200 5.685 5.876 1.00 94.19 96 LEU A CA 1
ATOM 751 C C . LEU A 1 96 ? -0.676 4.761 7.006 1.00 94.19 96 LEU A C 1
ATOM 753 O O . LEU A 1 96 ? -1.521 5.154 7.810 1.00 94.19 96 LEU A O 1
ATOM 757 N N . ALA A 1 97 ? -0.112 3.554 7.091 1.00 93.06 97 ALA A N 1
ATOM 758 C CA . ALA A 1 97 ? -0.422 2.594 8.145 1.00 93.06 97 ALA A CA 1
ATOM 759 C C . ALA A 1 97 ? -0.090 3.143 9.540 1.00 93.06 97 ALA A C 1
ATOM 761 O O . ALA A 1 97 ? -0.916 3.064 10.449 1.00 93.06 97 ALA A O 1
ATOM 762 N N . LEU A 1 98 ? 1.088 3.754 9.700 1.00 94.19 98 LEU A N 1
ATOM 763 C CA . LEU A 1 98 ? 1.500 4.384 10.955 1.00 94.19 98 LEU A CA 1
ATOM 764 C C . LEU A 1 98 ? 0.596 5.569 11.320 1.00 94.19 98 LEU A C 1
ATOM 766 O O . LEU A 1 98 ? 0.149 5.662 12.460 1.00 94.19 98 LEU A O 1
ATOM 770 N N . THR A 1 99 ? 0.261 6.436 10.363 1.00 93.38 99 THR A N 1
ATOM 771 C CA . THR A 1 99 ? -0.626 7.586 10.588 1.00 93.38 99 THR A CA 1
ATOM 772 C C . THR A 1 99 ? -2.011 7.146 11.048 1.00 93.38 99 THR A C 1
ATOM 774 O O . THR A 1 99 ? -2.518 7.677 12.032 1.00 93.38 99 THR A O 1
ATOM 777 N N . PHE A 1 100 ? -2.617 6.154 10.391 1.00 89.81 100 PHE A N 1
ATOM 778 C CA . PHE A 1 100 ? -3.937 5.657 10.790 1.00 89.81 100 PHE A CA 1
ATOM 779 C C . PHE A 1 100 ? -3.908 4.857 12.096 1.00 89.81 100 PHE A C 1
ATOM 781 O O . PHE A 1 100 ? -4.883 4.882 12.844 1.00 89.81 100 PHE A O 1
ATOM 788 N N . THR A 1 101 ? -2.778 4.229 12.425 1.00 90.81 101 THR A N 1
ATOM 789 C CA . THR A 1 101 ? -2.570 3.617 13.744 1.00 90.81 101 THR A CA 1
ATOM 790 C C . THR A 1 101 ? -2.552 4.673 14.842 1.00 90.81 101 THR A C 1
ATOM 792 O O . THR A 1 101 ? -3.285 4.554 15.822 1.00 90.81 101 THR A O 1
ATOM 795 N N . LEU A 1 102 ? -1.771 5.743 14.661 1.00 92.56 102 LEU A N 1
ATOM 796 C CA . LEU A 1 102 ? -1.714 6.858 15.608 1.00 92.56 102 LEU A CA 1
ATOM 797 C C . LEU A 1 102 ? -3.065 7.569 15.727 1.00 92.56 102 LEU A C 1
ATOM 799 O O . LEU A 1 102 ? -3.489 7.886 16.835 1.00 92.56 102 LEU A O 1
ATOM 803 N N . LEU A 1 103 ? -3.768 7.760 14.608 1.00 88.94 103 LEU A N 1
ATOM 804 C CA . LEU A 1 103 ? -5.120 8.312 14.582 1.00 88.94 103 LEU A CA 1
ATOM 805 C C . LEU A 1 103 ? -6.091 7.434 15.381 1.00 88.94 103 LEU A C 1
ATOM 807 O O . LEU A 1 103 ? -6.802 7.942 16.244 1.00 88.94 103 LEU A O 1
ATOM 811 N N . GLY A 1 104 ? -6.095 6.120 15.140 1.00 85.81 104 GLY A N 1
ATOM 812 C CA . GLY A 1 104 ? -6.948 5.173 15.856 1.00 85.81 104 GLY A CA 1
ATOM 813 C C . GLY A 1 104 ? -6.676 5.165 17.361 1.00 85.81 104 GLY A C 1
ATOM 814 O O . GLY A 1 104 ? -7.615 5.228 18.150 1.00 85.81 104 GLY A O 1
ATOM 815 N N . ILE A 1 105 ? -5.404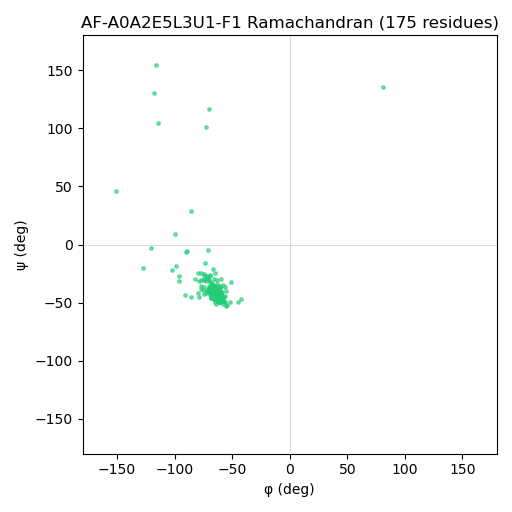 5.182 17.772 1.00 88.06 105 ILE A N 1
ATOM 816 C CA . ILE A 1 105 ? -5.021 5.287 19.188 1.00 88.06 105 ILE A CA 1
ATOM 817 C C . ILE A 1 105 ? -5.462 6.632 19.780 1.00 88.06 105 ILE A C 1
ATOM 819 O O . ILE A 1 105 ? -6.019 6.658 20.874 1.00 88.06 105 ILE A O 1
ATOM 823 N N . SER A 1 106 ? -5.256 7.740 19.065 1.00 87.38 106 SER A N 1
ATOM 824 C CA . SER A 1 106 ? -5.628 9.084 19.522 1.00 87.38 106 SER A CA 1
ATOM 825 C C . SER A 1 106 ? -7.138 9.230 19.723 1.00 87.38 106 SER A C 1
ATOM 827 O O . SER A 1 106 ? -7.560 9.703 20.777 1.00 87.38 106 SER A O 1
ATOM 829 N N . LEU A 1 107 ? -7.952 8.757 18.772 1.00 84.69 107 LEU A N 1
ATOM 830 C CA . LEU A 1 107 ? -9.411 8.693 18.915 1.00 84.69 107 LEU A CA 1
ATOM 831 C C . LEU A 1 107 ? -9.812 7.798 20.090 1.00 84.69 107 LEU A C 1
ATOM 833 O O . LEU A 1 107 ? -10.650 8.195 20.893 1.00 84.69 107 LEU A O 1
ATOM 837 N N . GLY A 1 108 ? -9.173 6.631 20.229 1.00 82.50 108 GLY A N 1
ATOM 838 C CA . GLY A 1 108 ? -9.386 5.725 21.356 1.00 82.50 108 GLY A CA 1
ATOM 839 C C . GLY A 1 108 ? -9.181 6.424 22.699 1.00 82.50 108 GLY A C 1
ATOM 840 O O . GLY A 1 108 ? -10.087 6.422 23.524 1.00 82.50 108 GLY A O 1
ATOM 841 N N . ILE A 1 109 ? -8.046 7.097 22.895 1.00 82.38 109 ILE A N 1
ATOM 842 C CA . ILE A 1 109 ? -7.750 7.851 24.124 1.00 82.38 109 ILE A CA 1
ATOM 843 C C . ILE A 1 109 ? -8.731 9.016 24.318 1.00 82.38 109 ILE A C 1
ATOM 845 O O . ILE A 1 109 ? -9.199 9.232 25.434 1.00 82.38 109 ILE A O 1
ATOM 849 N N . GLY A 1 110 ? -9.095 9.724 23.245 1.00 79.94 110 GLY A N 1
ATOM 850 C CA . GLY A 1 110 ? -10.098 10.791 23.288 1.00 79.94 110 GLY A CA 1
ATOM 851 C C . GLY A 1 110 ? -11.433 10.318 23.873 1.00 79.94 110 GLY A C 1
ATOM 852 O O . GLY A 1 110 ? -12.001 10.994 24.724 1.00 79.94 110 GLY A O 1
ATOM 853 N N . THR A 1 111 ? -11.880 9.102 23.531 1.00 76.75 111 THR A N 1
ATOM 854 C CA . THR A 1 111 ? -13.118 8.543 24.109 1.00 76.75 111 THR A CA 1
ATOM 855 C C . THR A 1 111 ? -13.057 8.290 25.620 1.00 76.75 111 THR A C 1
ATOM 857 O O . THR A 1 111 ? -14.110 8.279 26.259 1.00 76.75 111 THR A O 1
ATOM 860 N N . LEU A 1 112 ? -11.864 8.102 26.205 1.00 76.38 112 LEU A N 1
ATOM 861 C CA . LEU A 1 112 ? -11.704 8.000 27.661 1.00 76.38 112 LEU A CA 1
ATOM 862 C C . LEU A 1 112 ? -11.735 9.369 28.344 1.00 76.38 112 LEU A C 1
ATOM 864 O O . LEU A 1 112 ? -12.170 9.452 29.487 1.00 76.38 112 LEU A O 1
ATOM 868 N N . ALA A 1 113 ? -11.264 10.421 27.672 1.00 75.25 113 ALA A N 1
ATOM 869 C CA . ALA A 1 113 ? -11.194 11.760 28.251 1.00 75.25 113 ALA A CA 1
ATOM 870 C C . ALA A 1 113 ? -12.587 12.385 28.456 1.00 75.25 113 ALA A C 1
ATOM 872 O O . ALA A 1 113 ? -12.793 13.107 29.429 1.00 75.25 113 ALA A O 1
ATOM 873 N N . ASP A 1 114 ? -13.547 12.063 27.584 1.00 70.81 114 ASP A N 1
ATOM 874 C CA . ASP A 1 114 ? -14.887 12.666 27.593 1.00 70.81 114 ASP A CA 1
ATOM 875 C C . ASP A 1 114 ? -15.921 11.926 28.466 1.00 70.81 114 ASP A C 1
ATOM 877 O O . ASP A 1 114 ? -17.048 12.403 28.620 1.00 70.81 114 ASP A O 1
ATOM 881 N N . LYS A 1 115 ? -15.600 10.750 29.033 1.00 67.56 115 LYS A N 1
ATOM 882 C CA . LYS A 1 115 ? -16.586 9.915 29.749 1.00 67.56 115 LYS A CA 1
ATOM 883 C C . LYS A 1 115 ? -16.250 9.717 31.226 1.00 67.56 115 LYS A C 1
ATOM 885 O O . LYS A 1 115 ? -15.162 9.282 31.586 1.00 67.56 115 LYS A O 1
ATOM 890 N N . VAL A 1 116 ? -17.242 9.959 32.089 1.00 68.81 116 VAL A N 1
ATOM 891 C CA . VAL A 1 116 ? -17.167 9.636 33.521 1.00 68.81 116 VAL A CA 1
ATOM 892 C C . VAL A 1 116 ? -17.198 8.118 33.682 1.00 68.81 116 VAL A C 1
ATOM 894 O O . VAL A 1 116 ? -18.178 7.469 33.322 1.00 68.81 116 VAL A O 1
ATOM 897 N N . LEU A 1 117 ? -16.116 7.554 34.214 1.00 67.88 117 LEU A N 1
ATOM 898 C CA . LEU A 1 117 ? -15.977 6.121 34.463 1.00 67.88 117 LEU A CA 1
ATOM 899 C C . LEU A 1 117 ? -16.851 5.711 35.657 1.00 67.88 117 LEU A C 1
ATOM 901 O O . LEU A 1 117 ? -16.478 5.910 36.811 1.00 67.88 117 LEU A O 1
ATOM 905 N N . THR A 1 118 ? -18.012 5.124 35.374 1.00 75.19 118 THR A N 1
ATOM 906 C CA . THR A 1 118 ? -18.890 4.485 36.368 1.00 75.19 118 THR A CA 1
ATOM 907 C C . THR A 1 118 ? -19.003 2.984 36.086 1.00 75.19 118 THR A C 1
ATOM 909 O O . THR A 1 118 ? -18.860 2.577 34.931 1.00 75.19 118 THR A O 1
ATOM 912 N N . PRO A 1 119 ? -19.295 2.132 37.086 1.00 72.38 119 PRO A N 1
ATOM 913 C CA . PRO A 1 119 ? -19.443 0.685 36.882 1.00 72.38 119 PRO A CA 1
ATOM 914 C C . PRO A 1 119 ? -20.410 0.309 35.744 1.00 72.38 119 PRO A C 1
ATOM 916 O O . PRO A 1 119 ? -20.158 -0.652 35.021 1.00 72.38 119 PRO A O 1
ATOM 919 N N . ASP A 1 120 ? -21.450 1.119 35.520 1.00 74.50 120 ASP A N 1
ATOM 920 C CA . ASP A 1 120 ? -22.448 0.916 34.462 1.00 74.50 120 ASP A CA 1
ATOM 921 C C . ASP A 1 120 ? -21.953 1.305 33.055 1.00 74.50 120 ASP A C 1
ATOM 923 O O . ASP A 1 120 ? -22.442 0.792 32.048 1.00 74.50 120 ASP A O 1
ATOM 927 N N . THR A 1 121 ? -20.971 2.206 32.949 1.00 76.00 121 THR A N 1
ATOM 928 C CA . THR A 1 121 ? -20.475 2.733 31.663 1.00 76.00 121 THR A CA 1
ATOM 929 C C . THR A 1 121 ? -19.202 2.045 31.172 1.00 76.00 121 THR A C 1
ATOM 931 O O . THR A 1 121 ? -18.917 2.079 29.971 1.00 76.00 121 THR A O 1
ATOM 934 N N . VAL A 1 122 ? -18.464 1.357 32.051 1.00 79.00 122 VAL A N 1
ATOM 935 C CA . VAL A 1 122 ? -17.184 0.700 31.724 1.00 79.00 122 VAL A CA 1
ATOM 936 C C . VAL A 1 122 ? -17.309 -0.296 30.565 1.00 79.00 122 VAL A C 1
ATOM 938 O O . VAL A 1 122 ? -16.481 -0.265 29.658 1.00 79.00 122 VAL A O 1
ATOM 941 N N . GLN A 1 123 ? -18.347 -1.142 30.523 1.00 77.56 123 GLN A N 1
ATOM 942 C CA . GLN A 1 123 ? -18.515 -2.102 29.416 1.00 77.56 123 GLN A CA 1
ATOM 943 C C . GLN A 1 123 ? -18.671 -1.413 28.053 1.00 77.56 123 GLN A C 1
ATOM 945 O O . GLN A 1 123 ? -18.119 -1.874 27.051 1.00 77.56 123 GLN A O 1
ATOM 950 N N . ILE A 1 124 ? -19.409 -0.303 28.014 1.00 79.38 124 ILE A N 1
ATOM 951 C CA . ILE A 1 124 ? -19.643 0.464 26.787 1.00 79.38 124 ILE A CA 1
ATOM 952 C C . ILE A 1 124 ? -18.337 1.132 26.343 1.00 79.38 124 ILE A C 1
ATOM 954 O O . ILE A 1 124 ? -17.977 1.053 25.169 1.00 79.38 124 ILE A O 1
ATOM 958 N N . ILE A 1 125 ? -17.592 1.713 27.288 1.00 80.38 125 ILE A N 1
ATOM 959 C CA . ILE A 1 125 ? -16.297 2.358 27.033 1.00 80.38 125 ILE A CA 1
ATOM 960 C C . ILE A 1 125 ? -15.277 1.346 26.501 1.00 80.38 125 ILE A C 1
ATOM 962 O O . ILE A 1 125 ? -14.647 1.598 25.478 1.00 80.38 125 ILE A O 1
ATOM 966 N N . VAL A 1 126 ? -15.150 0.172 27.130 1.00 80.88 126 VAL A N 1
ATOM 967 C CA . VAL A 1 126 ? -14.222 -0.881 26.681 1.00 80.88 126 VAL A CA 1
ATOM 968 C C . VAL A 1 126 ? -14.570 -1.353 25.270 1.00 80.88 126 VAL A C 1
ATOM 970 O O . VAL A 1 126 ? -13.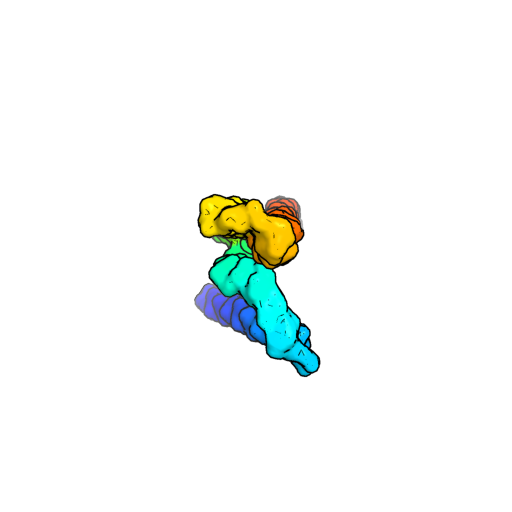674 -1.546 24.447 1.00 80.88 126 VAL A O 1
ATOM 973 N N . LYS A 1 127 ? -15.861 -1.501 24.948 1.00 80.75 127 LYS A N 1
ATOM 974 C CA . LYS A 1 127 ? -16.303 -1.900 23.606 1.00 80.75 127 LYS A CA 1
ATOM 975 C C . LYS A 1 127 ? -15.943 -0.858 22.544 1.00 80.75 127 LYS A C 1
ATOM 977 O O . LYS A 1 127 ? -15.492 -1.241 21.466 1.00 80.75 127 LYS A O 1
ATOM 982 N N . ASP A 1 128 ? -16.126 0.429 22.826 1.00 77.69 128 ASP A N 1
ATOM 983 C CA . ASP A 1 128 ? -15.774 1.497 21.882 1.00 77.69 128 ASP A CA 1
ATOM 984 C C . ASP A 1 128 ? -14.255 1.672 21.750 1.00 77.69 128 ASP A C 1
ATOM 986 O O . ASP A 1 128 ? -13.743 1.754 20.632 1.00 77.69 128 ASP A O 1
ATOM 990 N N . LEU A 1 129 ? -13.512 1.585 22.855 1.00 81.12 129 LEU A N 1
ATOM 991 C CA . LEU A 1 129 ? -12.050 1.590 22.848 1.00 81.12 129 LEU A CA 1
ATOM 992 C C . LEU A 1 129 ? -11.482 0.427 22.021 1.00 81.12 129 LEU 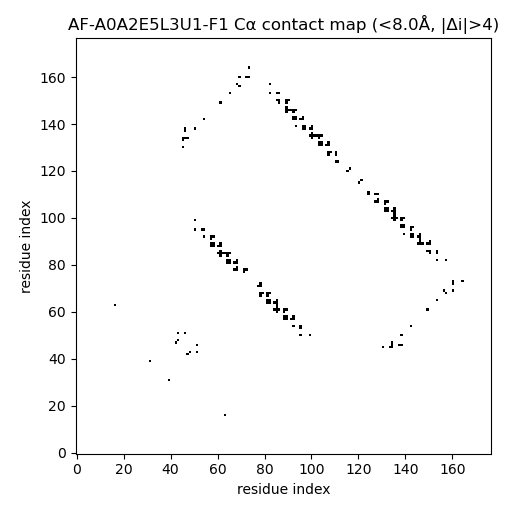A C 1
ATOM 994 O O . LEU A 1 129 ? -10.565 0.609 21.219 1.00 81.12 129 LEU A O 1
ATOM 998 N N . THR A 1 130 ? -12.079 -0.760 22.156 1.00 82.06 130 THR A N 1
ATOM 999 C CA . THR A 1 130 ? -11.690 -1.949 21.386 1.00 82.06 130 THR A CA 1
ATOM 1000 C C . THR A 1 130 ? -11.864 -1.727 19.884 1.00 82.06 130 THR A C 1
ATOM 1002 O O . THR A 1 130 ? -11.030 -2.192 19.113 1.00 82.06 130 THR A O 1
ATOM 1005 N N . LYS A 1 131 ? -12.886 -0.983 19.434 1.00 80.38 131 LYS A N 1
ATOM 1006 C CA . LYS A 1 131 ? -13.047 -0.662 18.003 1.00 80.38 131 LYS A CA 1
ATOM 1007 C C . LYS A 1 131 ? -11.921 0.237 17.496 1.00 80.38 131 LYS A C 1
ATOM 1009 O O . LYS A 1 131 ? -11.344 -0.054 16.452 1.00 80.38 131 LYS A O 1
ATOM 1014 N N . HIS A 1 132 ? -11.589 1.295 18.237 1.00 82.75 132 HIS A N 1
ATOM 1015 C CA . HIS A 1 132 ? -10.525 2.231 17.863 1.00 82.75 132 HIS A CA 1
ATOM 1016 C C . HIS A 1 132 ? -9.148 1.559 17.829 1.00 82.75 132 HIS A C 1
ATOM 1018 O O . HIS A 1 132 ? -8.394 1.734 16.870 1.00 82.75 132 HIS A O 1
ATOM 1024 N N . PHE A 1 133 ? -8.848 0.720 18.823 1.00 82.75 133 PHE A N 1
ATOM 1025 C CA . PHE A 1 133 ? -7.616 -0.063 18.840 1.00 82.75 133 PHE A CA 1
ATOM 1026 C C . PHE A 1 133 ? -7.600 -1.167 17.787 1.00 82.75 133 PHE A C 1
ATOM 1028 O O . PHE A 1 133 ? -6.580 -1.348 17.131 1.00 82.75 133 PHE A O 1
ATOM 1035 N N . SER A 1 134 ? -8.714 -1.861 17.548 1.00 83.50 134 SER A N 1
ATOM 1036 C CA . SER A 1 134 ? -8.796 -2.852 16.471 1.00 83.50 134 SER A CA 1
ATOM 1037 C C . SER A 1 134 ? -8.515 -2.218 15.108 1.00 83.50 134 SER A C 1
ATOM 1039 O O . SER A 1 134 ? -7.780 -2.810 14.321 1.00 83.50 134 SER A O 1
ATOM 1041 N N . LEU A 1 135 ? -9.052 -1.022 14.839 1.00 81.06 135 LEU A N 1
ATOM 1042 C CA . LEU A 1 135 ? -8.751 -0.254 13.629 1.00 81.06 135 LEU A CA 1
ATOM 1043 C C . LEU A 1 135 ? -7.257 0.088 13.557 1.00 81.06 135 LEU A C 1
ATOM 1045 O O . LEU A 1 135 ? -6.604 -0.193 12.552 1.00 81.06 135 LEU A O 1
ATOM 1049 N N . ALA A 1 136 ? -6.691 0.614 14.645 1.00 84.88 136 ALA A N 1
ATOM 1050 C CA . ALA A 1 136 ? -5.278 0.968 14.708 1.00 84.88 136 ALA A CA 1
ATOM 1051 C C . ALA A 1 136 ? -4.363 -0.238 14.414 1.00 84.88 136 ALA A C 1
ATOM 1053 O O . ALA A 1 136 ? -3.522 -0.181 13.518 1.00 84.88 136 ALA A O 1
ATOM 1054 N N . PHE A 1 137 ? -4.571 -1.364 15.096 1.00 86.50 137 PHE A N 1
ATOM 1055 C CA . PHE A 1 137 ? -3.745 -2.557 14.917 1.00 86.50 137 PHE A CA 1
ATOM 1056 C C . PHE A 1 137 ? -3.923 -3.201 13.538 1.00 86.50 137 PHE A C 1
ATOM 1058 O O . PHE A 1 137 ? -2.942 -3.601 12.916 1.00 86.50 137 PHE A O 1
ATOM 1065 N N . LEU A 1 138 ? -5.146 -3.273 13.004 1.00 87.44 138 LEU A N 1
ATOM 1066 C CA . LEU A 1 138 ? -5.373 -3.898 11.696 1.00 87.44 138 LEU A CA 1
ATOM 1067 C C . LEU A 1 138 ? -4.725 -3.115 10.548 1.00 87.44 138 LEU A C 1
ATOM 1069 O O . LEU A 1 138 ? -4.183 -3.726 9.624 1.00 87.44 138 LEU A O 1
ATOM 1073 N N . THR A 1 139 ? -4.716 -1.779 10.612 1.00 89.00 139 THR A N 1
ATOM 1074 C CA . THR A 1 139 ? -4.082 -0.951 9.569 1.00 89.00 139 THR A CA 1
ATOM 1075 C C . THR A 1 139 ? -2.572 -1.189 9.464 1.00 89.00 139 THR A C 1
ATOM 1077 O O . THR A 1 139 ? -2.042 -1.231 8.354 1.00 89.00 139 THR A O 1
ATOM 1080 N N . THR A 1 140 ? -1.876 -1.438 10.579 1.00 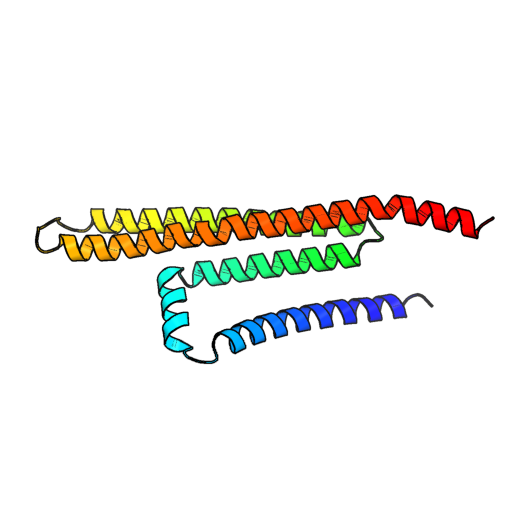90.81 140 THR A N 1
ATOM 1081 C CA . THR A 1 140 ? -0.441 -1.787 10.589 1.00 90.81 140 THR A CA 1
ATOM 1082 C C . THR A 1 140 ? -0.177 -3.241 10.241 1.00 90.81 140 THR A C 1
ATOM 1084 O O . THR A 1 140 ? 0.732 -3.506 9.452 1.00 90.81 140 THR A O 1
ATOM 1087 N N . VAL A 1 141 ? -0.986 -4.170 10.761 1.00 91.56 141 VAL A N 1
ATOM 1088 C CA . VAL A 1 141 ? -0.879 -5.607 10.454 1.00 91.56 141 VAL A CA 1
ATOM 1089 C C . VAL A 1 141 ? -1.016 -5.869 8.956 1.00 91.56 141 VAL A C 1
ATOM 1091 O O . VAL A 1 141 ? -0.334 -6.740 8.432 1.00 91.56 141 VAL A O 1
ATOM 1094 N N . VAL A 1 142 ? -1.844 -5.106 8.242 1.00 89.75 142 VAL A N 1
ATOM 1095 C CA . VAL A 1 142 ? -1.975 -5.234 6.782 1.00 89.75 142 VAL A CA 1
ATOM 1096 C C . VAL A 1 142 ? -0.999 -4.313 6.046 1.00 89.75 142 VAL A C 1
ATOM 1098 O O . VAL A 1 142 ? -0.354 -4.723 5.076 1.00 89.75 142 VAL A O 1
ATOM 1101 N N . GLY A 1 143 ? -0.861 -3.067 6.497 1.00 91.25 143 GLY A N 1
ATOM 1102 C CA . GLY A 1 143 ? -0.102 -2.040 5.790 1.00 91.25 143 GLY A CA 1
ATOM 1103 C C . GLY A 1 143 ? 1.403 -2.293 5.749 1.00 91.25 143 GLY A C 1
ATOM 1104 O O . GLY A 1 143 ? 2.012 -2.196 4.682 1.00 91.25 143 GLY A O 1
ATOM 1105 N N . LEU A 1 144 ? 2.015 -2.666 6.878 1.00 94.19 144 LEU A N 1
ATOM 1106 C CA . LEU A 1 144 ? 3.467 -2.859 6.947 1.00 94.19 144 LEU A CA 1
ATOM 1107 C C . LEU A 1 144 ? 3.941 -4.072 6.134 1.00 94.19 144 LEU A C 1
ATOM 1109 O O . LEU A 1 144 ? 4.884 -3.906 5.352 1.00 94.19 144 LEU A O 1
ATOM 1113 N N . PRO A 1 145 ? 3.299 -5.257 6.220 1.00 94.12 145 PRO A N 1
ATOM 1114 C CA . PRO A 1 145 ? 3.665 -6.377 5.360 1.00 94.12 145 PRO A CA 1
ATOM 1115 C C . PRO A 1 145 ? 3.454 -6.068 3.880 1.00 94.12 145 PRO A C 1
ATOM 1117 O O . PRO A 1 145 ? 4.319 -6.396 3.072 1.00 94.12 145 PRO A O 1
ATOM 1120 N N . THR A 1 146 ? 2.370 -5.371 3.519 1.00 92.38 146 THR A N 1
ATOM 1121 C CA . THR A 1 146 ? 2.124 -4.971 2.122 1.00 92.38 146 THR A CA 1
ATOM 1122 C C . THR A 1 146 ? 3.229 -4.049 1.605 1.00 92.38 146 THR A C 1
ATOM 1124 O O . THR A 1 146 ? 3.781 -4.281 0.529 1.00 92.38 146 THR A O 1
ATOM 1127 N N . SER A 1 147 ? 3.618 -3.042 2.394 1.00 94.31 147 SER A N 1
ATOM 1128 C CA . SER A 1 147 ? 4.747 -2.162 2.076 1.00 94.31 147 SER A CA 1
ATOM 1129 C C . SER A 1 147 ? 6.054 -2.946 1.910 1.00 94.31 147 SER A C 1
ATOM 1131 O O . SER A 1 147 ? 6.778 -2.759 0.933 1.00 94.31 147 SER A O 1
ATOM 1133 N N . ALA A 1 148 ? 6.375 -3.851 2.840 1.00 94.50 148 ALA A N 1
ATOM 1134 C CA . ALA A 1 148 ? 7.582 -4.673 2.763 1.00 94.50 148 ALA A CA 1
ATOM 1135 C C . ALA A 1 148 ? 7.586 -5.579 1.521 1.00 94.50 148 ALA A C 1
ATOM 1137 O O . ALA A 1 148 ? 8.608 -5.686 0.840 1.00 94.50 148 ALA A O 1
ATOM 1138 N N . MET A 1 149 ? 6.439 -6.178 1.195 1.00 94.12 149 MET A N 1
ATOM 1139 C CA . MET A 1 149 ? 6.278 -7.039 0.031 1.00 94.12 149 MET A CA 1
ATOM 1140 C C . MET A 1 149 ? 6.494 -6.255 -1.263 1.00 94.12 149 MET A C 1
ATOM 1142 O O . MET A 1 149 ? 7.344 -6.652 -2.054 1.00 94.12 149 MET A O 1
ATOM 1146 N N . LEU A 1 150 ? 5.822 -5.113 -1.448 1.00 91.38 150 LEU A N 1
ATOM 1147 C CA . LEU A 1 150 ? 5.990 -4.272 -2.638 1.00 91.38 150 LEU A CA 1
ATOM 1148 C C . LEU A 1 150 ? 7.440 -3.802 -2.808 1.00 91.38 150 LEU A C 1
ATOM 1150 O O . LEU A 1 150 ? 7.999 -3.930 -3.895 1.00 91.38 150 LEU A O 1
ATOM 1154 N N . ARG A 1 151 ? 8.096 -3.352 -1.730 1.00 93.62 151 ARG A N 1
ATOM 1155 C CA . ARG A 1 151 ? 9.515 -2.948 -1.768 1.00 93.62 151 ARG A CA 1
ATOM 1156 C C . ARG A 1 151 ? 10.440 -4.092 -2.156 1.00 93.62 151 ARG A C 1
ATOM 1158 O O . ARG A 1 151 ? 11.307 -3.920 -3.010 1.00 93.62 151 ARG A O 1
ATOM 1165 N N . SER A 1 152 ? 10.261 -5.257 -1.532 1.00 94.56 152 SER A N 1
ATOM 1166 C CA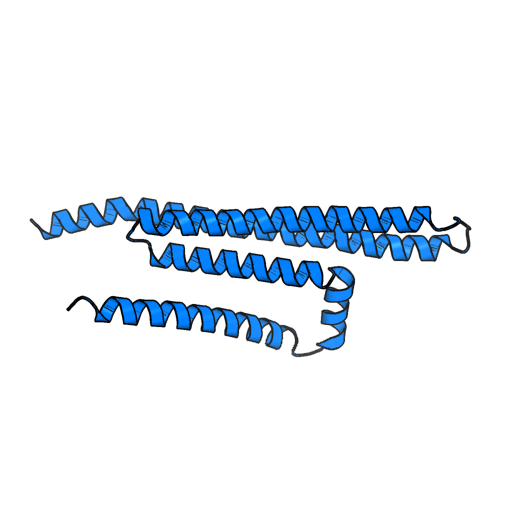 . SER A 1 152 ? 11.051 -6.457 -1.824 1.00 94.56 152 SER A CA 1
ATOM 1167 C C . SER A 1 152 ? 10.911 -6.846 -3.289 1.00 94.56 152 SER A C 1
ATOM 1169 O O . SER A 1 152 ? 11.899 -7.029 -3.999 1.00 94.56 152 SER A O 1
ATOM 1171 N N . MET A 1 153 ? 9.670 -6.862 -3.763 1.00 90.19 153 MET A N 1
ATOM 1172 C CA . MET A 1 153 ? 9.322 -7.131 -5.142 1.00 90.19 153 MET A CA 1
ATOM 1173 C C . MET A 1 153 ? 10.124 -6.115 -6.030 1.00 90.19 153 MET A C 1
ATOM 1175 O O . MET A 1 153 ? 10.861 -6.548 -6.922 1.00 90.19 153 MET A O 1
ATOM 1179 N N . VAL A 1 154 ? 10.064 -4.788 -5.780 1.00 91.81 154 VAL A N 1
ATOM 1180 C CA . VAL A 1 154 ? 10.595 -3.753 -6.710 1.00 91.81 154 VAL A CA 1
ATOM 1181 C C . VAL A 1 154 ? 12.109 -3.883 -6.826 1.00 91.81 154 VAL A C 1
ATOM 1183 O O . VAL A 1 154 ? 12.676 -3.846 -7.921 1.00 91.81 154 VAL A O 1
ATOM 1186 N N . ARG A 1 155 ? 12.764 -4.121 -5.685 1.00 92.38 155 ARG A N 1
ATOM 1187 C CA . ARG A 1 155 ? 14.210 -4.340 -5.598 1.00 92.38 155 ARG A CA 1
ATOM 1188 C C . ARG A 1 155 ? 14.649 -5.615 -6.307 1.00 92.38 155 ARG A C 1
ATOM 1190 O O . ARG A 1 155 ? 15.665 -5.603 -6.997 1.00 92.38 155 ARG A O 1
ATOM 1197 N N . VAL A 1 156 ? 13.894 -6.707 -6.174 1.00 91.75 156 VAL A N 1
ATOM 1198 C CA . VAL A 1 156 ? 1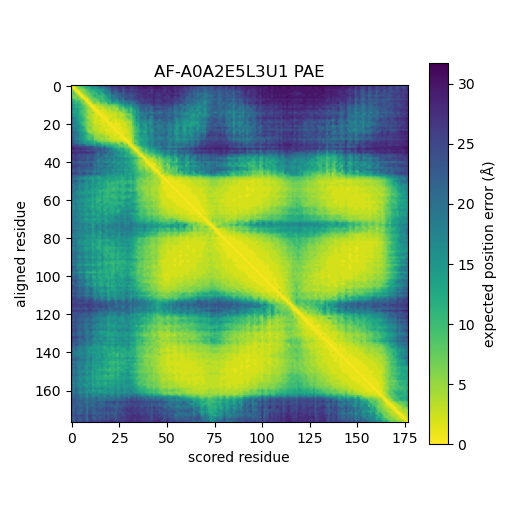4.195 -7.965 -6.874 1.00 91.75 156 VAL A CA 1
ATOM 1199 C C . VAL A 1 156 ? 14.091 -7.780 -8.389 1.00 91.75 156 VAL A C 1
ATOM 1201 O O . VAL A 1 156 ? 14.923 -8.309 -9.127 1.00 91.75 156 VAL A O 1
ATOM 1204 N N . THR A 1 157 ? 13.115 -7.012 -8.873 1.00 87.25 157 THR A N 1
ATOM 1205 C CA . THR A 1 157 ? 12.987 -6.697 -10.305 1.00 87.25 157 THR A CA 1
ATOM 1206 C C . THR A 1 157 ? 14.120 -5.805 -10.794 1.00 87.25 157 THR A C 1
ATOM 1208 O O . THR A 1 157 ? 14.723 -6.111 -11.821 1.00 87.25 157 THR A O 1
ATOM 1211 N N . GLU A 1 158 ? 14.495 -4.777 -10.028 1.00 88.00 158 GLU A N 1
ATOM 1212 C CA . GLU A 1 158 ? 15.653 -3.927 -10.332 1.00 88.00 158 GLU A CA 1
ATOM 1213 C C . GLU A 1 158 ? 16.934 -4.771 -10.444 1.00 88.00 158 GLU A C 1
ATOM 1215 O O . GLU A 1 158 ? 17.649 -4.692 -11.445 1.00 88.00 158 GLU A O 1
ATOM 1220 N N . ALA A 1 159 ? 17.179 -5.656 -9.470 1.00 88.19 159 ALA A N 1
ATOM 1221 C CA . ALA A 1 159 ? 18.332 -6.553 -9.456 1.00 88.19 159 ALA A CA 1
ATOM 1222 C C . ALA A 1 159 ? 18.347 -7.503 -10.666 1.00 88.19 159 ALA A C 1
ATOM 1224 O O . ALA A 1 159 ? 19.392 -7.698 -11.290 1.00 88.19 159 ALA A O 1
ATOM 1225 N N . LYS A 1 160 ? 17.186 -8.051 -11.053 1.00 85.94 160 LYS A N 1
ATOM 1226 C CA . LYS A 1 160 ? 17.043 -8.879 -12.264 1.00 85.94 160 LYS A CA 1
ATOM 1227 C C . LYS A 1 160 ? 17.356 -8.091 -13.538 1.00 85.94 160 LYS A C 1
ATOM 1229 O O . LYS A 1 160 ? 18.041 -8.616 -14.417 1.00 85.94 160 LYS A O 1
ATOM 1234 N N . CYS A 1 161 ? 16.883 -6.850 -13.648 1.00 82.31 161 CYS A N 1
ATOM 1235 C CA . CYS A 1 161 ? 17.157 -5.985 -14.796 1.00 82.31 161 CYS A CA 1
ATOM 1236 C C . CYS A 1 161 ? 18.651 -5.642 -14.899 1.00 82.31 161 CYS A C 1
ATOM 1238 O O . CYS A 1 161 ? 19.233 -5.745 -15.979 1.00 82.31 161 CYS A O 1
ATOM 1240 N N . VAL A 1 162 ? 19.296 -5.310 -13.777 1.00 82.88 162 VAL A N 1
ATOM 1241 C CA . VAL A 1 162 ? 20.742 -5.034 -13.725 1.00 82.88 162 VAL A CA 1
ATOM 1242 C C . VAL A 1 162 ? 21.563 -6.275 -14.090 1.00 82.88 162 VAL A C 1
ATOM 1244 O O . VAL A 1 162 ? 22.491 -6.166 -14.886 1.00 82.88 162 VAL A O 1
ATOM 1247 N N . ALA A 1 163 ? 21.198 -7.460 -13.592 1.00 82.19 163 ALA A N 1
ATOM 1248 C CA . ALA A 1 163 ? 21.896 -8.709 -13.909 1.00 82.19 163 ALA A CA 1
ATOM 1249 C C . ALA A 1 163 ? 21.773 -9.123 -15.391 1.00 82.19 163 ALA A C 1
ATOM 1251 O O . ALA A 1 163 ? 22.673 -9.765 -15.934 1.00 82.19 163 ALA A O 1
ATOM 1252 N N . ARG A 1 164 ? 20.674 -8.760 -16.070 1.00 72.62 164 ARG A N 1
ATOM 1253 C CA . ARG A 1 164 ? 20.466 -9.060 -17.500 1.00 72.62 164 ARG A CA 1
ATOM 1254 C C . ARG A 1 164 ? 21.258 -8.151 -18.441 1.00 72.62 164 ARG A C 1
ATOM 1256 O O . ARG A 1 164 ? 21.652 -8.613 -19.511 1.00 72.62 164 ARG A O 1
ATOM 1263 N N . ALA A 1 165 ? 21.517 -6.902 -18.054 1.00 68.19 165 ALA A N 1
ATOM 1264 C CA . ALA A 1 165 ? 22.180 -5.912 -18.906 1.00 68.19 165 ALA A CA 1
ATOM 1265 C C . ALA A 1 165 ? 23.563 -6.351 -19.452 1.00 68.19 165 ALA A C 1
ATOM 1267 O O . ALA A 1 165 ? 23.750 -6.291 -20.668 1.00 68.19 165 ALA A O 1
ATOM 1268 N N . PRO A 1 166 ? 24.516 -6.865 -18.642 1.00 63.94 166 PRO A N 1
ATOM 1269 C CA . PRO A 1 166 ? 25.814 -7.301 -19.166 1.00 63.94 166 PRO A CA 1
ATOM 1270 C C . PRO A 1 166 ? 25.728 -8.557 -20.047 1.00 63.94 166 PRO A C 1
ATOM 1272 O O . PRO A 1 166 ? 26.546 -8.731 -20.949 1.00 63.94 166 PRO A O 1
ATOM 1275 N N . ARG A 1 167 ? 24.720 -9.422 -19.852 1.00 58.94 167 ARG A N 1
ATOM 1276 C CA . ARG A 1 167 ? 24.551 -10.640 -20.663 1.00 58.94 167 ARG A CA 1
ATOM 1277 C C . ARG A 1 167 ? 24.140 -10.323 -22.102 1.00 58.94 167 ARG A C 1
ATOM 1279 O O . ARG A 1 167 ? 24.629 -10.981 -23.010 1.00 58.94 167 ARG A O 1
ATOM 1286 N N . ALA A 1 168 ? 23.303 -9.301 -22.302 1.00 59.66 168 ALA A N 1
ATOM 1287 C CA . ALA A 1 168 ? 22.853 -8.876 -23.628 1.00 59.66 168 ALA A CA 1
ATOM 1288 C C . ALA A 1 168 ? 24.005 -8.338 -24.499 1.00 59.66 168 ALA A C 1
ATOM 1290 O O . ALA A 1 168 ? 24.067 -8.645 -25.690 1.00 59.66 168 ALA A O 1
ATOM 1291 N N . LEU A 1 169 ? 24.943 -7.601 -23.891 1.00 60.03 169 LEU A N 1
ATOM 1292 C CA . LEU A 1 169 ? 26.121 -7.053 -24.573 1.00 60.03 169 LEU A CA 1
ATOM 1293 C C . LEU A 1 169 ? 27.067 -8.160 -25.065 1.00 60.03 169 LEU A C 1
ATOM 1295 O O . LEU A 1 169 ? 27.553 -8.098 -26.189 1.00 60.03 169 LEU A O 1
ATOM 1299 N N . LEU A 1 170 ? 27.258 -9.218 -24.270 1.00 61.03 170 LEU A N 1
ATOM 1300 C CA . LEU A 1 170 ? 28.115 -10.354 -24.633 1.00 61.03 170 LEU A CA 1
ATOM 1301 C C . LEU A 1 170 ? 27.540 -11.224 -25.763 1.00 61.03 170 LEU A C 1
ATOM 1303 O O . LEU A 1 170 ? 28.307 -11.814 -26.518 1.00 61.03 170 LEU A O 1
ATOM 1307 N N . THR A 1 171 ? 26.215 -11.330 -25.893 1.00 60.75 171 THR A N 1
ATOM 1308 C CA . THR A 1 171 ? 25.574 -12.010 -27.038 1.00 60.75 171 THR A CA 1
ATOM 1309 C C . THR A 1 171 ? 25.724 -11.221 -28.335 1.00 60.75 171 THR A C 1
ATOM 1311 O O . THR A 1 171 ? 26.032 -11.814 -29.363 1.00 60.75 171 THR A O 1
ATOM 1314 N N . ASN A 1 172 ? 25.579 -9.895 -28.282 1.00 58.91 172 ASN A N 1
ATOM 1315 C CA . ASN A 1 172 ? 25.670 -9.031 -29.465 1.00 58.91 172 ASN A CA 1
ATOM 1316 C C . ASN A 1 172 ? 27.105 -8.992 -30.041 1.00 58.91 172 ASN A C 1
ATOM 1318 O O . ASN A 1 172 ? 27.303 -8.963 -31.251 1.00 58.91 172 ASN A O 1
ATOM 1322 N N . GLU A 1 173 ? 28.123 -9.088 -29.180 1.00 60.59 173 GLU A N 1
ATOM 1323 C CA . GLU A 1 173 ? 29.530 -9.227 -29.591 1.00 60.59 173 GLU A CA 1
ATOM 1324 C C . GLU A 1 173 ? 29.843 -10.589 -30.246 1.00 60.59 173 GLU A C 1
ATOM 1326 O O . GLU A 1 173 ? 30.755 -10.680 -31.064 1.00 60.59 173 GLU A O 1
ATOM 1331 N N . ARG A 1 174 ? 29.095 -11.657 -29.920 1.00 60.47 174 ARG A N 1
ATOM 1332 C CA . ARG A 1 174 ? 29.279 -12.984 -30.540 1.00 60.47 174 ARG A CA 1
ATOM 1333 C C . ARG A 1 174 ? 28.591 -13.128 -31.891 1.00 60.47 174 ARG A C 1
ATOM 1335 O O . ARG A 1 174 ? 29.096 -13.877 -32.708 1.00 60.47 174 ARG A O 1
ATOM 1342 N N . GLU A 1 175 ? 27.480 -12.435 -32.133 1.00 59.97 175 GLU A N 1
ATOM 1343 C CA . GLU A 1 175 ? 26.829 -12.418 -33.456 1.00 59.97 175 GLU A CA 1
ATOM 1344 C C . GLU A 1 175 ? 27.597 -11.588 -34.496 1.00 59.97 175 GLU A C 1
ATOM 1346 O O . GLU A 1 175 ? 27.350 -11.716 -35.692 1.00 59.97 175 GLU A O 1
ATOM 1351 N N . LYS A 1 176 ? 28.533 -10.738 -34.059 1.00 55.88 176 LYS A N 1
ATOM 1352 C CA . LYS A 1 176 ? 29.386 -9.935 -34.948 1.00 55.88 176 LYS A CA 1
ATOM 1353 C C . LYS A 1 176 ? 30.693 -10.618 -35.372 1.00 55.88 176 LYS A C 1
ATOM 1355 O O . LYS A 1 176 ? 31.420 -10.029 -36.171 1.00 55.88 176 LYS A O 1
ATOM 1360 N N . LYS A 1 177 ? 31.012 -11.798 -34.833 1.00 49.19 177 LYS A N 1
ATOM 1361 C CA . LYS A 1 177 ? 32.187 -12.603 -35.203 1.00 49.19 177 LYS A CA 1
ATOM 1362 C C . LYS A 1 177 ? 31.775 -13.799 -36.042 1.00 49.19 177 LYS A C 1
ATOM 1364 O O . LYS A 1 177 ? 32.540 -14.107 -36.978 1.00 49.19 177 LYS A O 1
#

Solvent-accessible surface area (backbone atoms only — not comparable to full-atom values): 9237 Å² total; per-residue (Å²): 142,76,68,66,63,59,58,57,48,55,50,50,54,51,52,48,52,51,44,52,50,49,48,50,52,47,47,56,52,60,78,38,69,84,56,49,73,61,58,51,49,49,48,41,74,42,59,37,64,67,52,53,55,54,48,52,50,36,51,50,52,19,53,50,25,46,51,53,30,64,71,33,49,89,39,68,79,76,18,49,65,28,49,51,50,18,42,53,26,20,52,46,34,36,51,52,14,51,52,49,22,52,48,21,45,50,53,27,54,50,61,58,74,80,49,82,89,40,90,86,44,46,67,60,51,52,55,54,35,49,50,24,43,50,24,12,51,49,38,37,70,52,24,42,56,50,18,53,49,50,39,53,52,51,50,53,50,51,52,52,38,60,65,47,55,66,54,56,56,59,52,57,61,57,77,74,108